Protein AF-A0A847H132-F1 (afdb_monomer)

Nearest PDB structures (foldseek):
  9cej-assembly1_P  TM=9.226E-01  e=4.740E-05  Caulobacter vibrioides NA1000
  9cef-assembly1_A  TM=9.121E-01  e=5.337E-05  Caulobacter vibrioides NA1000
  6xky-assembly1_A  TM=9.045E-01  e=5.030E-05  Caulobacter vibrioides NA1000
  9cej-assembly1_d  TM=9.104E-01  e=1.155E-04  Caulobacter vibrioides NA1000
  6xl0-assembly1_A  TM=8.984E-01  e=1.856E-04  Caulobacter vibrioides NA1000

Solvent-accessible surface area (backbone atoms only — not comparable to full-atom values): 8783 Å² total; per-residue (Å²): 133,91,82,60,85,92,62,56,62,69,59,54,50,51,51,51,53,48,52,55,48,52,52,53,49,52,54,51,50,51,29,64,77,68,73,37,94,67,87,45,60,90,75,37,51,66,62,45,52,54,50,51,52,50,49,50,38,52,54,30,38,54,51,11,51,52,44,46,51,53,50,51,54,48,50,52,53,46,50,54,48,49,50,56,41,48,54,43,51,52,50,42,51,54,47,51,58,58,56,68,41,83,88,57,52,73,68,55,42,52,52,49,50,51,53,42,51,52,44,52,50,48,42,54,48,48,24,70,64,37,55,56,96,87,41,60,69,60,62,74,84,62,90,78,85,90,74,66,67,57,48,82,125

Foldseek 3Di:
DDDDPPDDVVVVVVVVVVVVVVVVVVLVVVCVVVVHPDDDCVSPVVVVVVVVVVVLQVVLQVVLVVLVVLVVVLVVLVVVLVVLLVVLVVVLVVLVVVLPDPPDDPVRNVVSVVSNVVSVVVNVVSQQPSDDPNHRDRVPPDPDDDGDNGSPD

pLDDT: mean 89.08, std 8.76, range [46.0, 96.81]

Mean predicted aligned error: 9.22 Å

Sequence (153 aa):
MSVVVNNNVASLIAQRNLNTNSENLIRSIERLSSGYRINRASDDAAGLSISENLRAQIRGNKQAINNIQDGINLLQIAESGLSVMNENIQRIRELCVQAANETNGTAERSAILSEINARLADINRISNSTKFNSIGLLDGSQSVLNIQIGAGA

Structure (mmCIF, N/CA/C/O backbone):
data_AF-A0A847H132-F1
#
_entry.id   AF-A0A847H132-F1
#
loop_
_atom_site.group_PDB
_atom_site.id
_atom_site.type_symbol
_atom_site.label_atom_id
_atom_site.label_alt_id
_atom_site.label_comp_id
_atom_site.label_asym_id
_atom_site.label_entity_id
_atom_site.label_seq_id
_atom_site.pdbx_PDB_ins_code
_atom_site.Cartn_x
_atom_site.Cartn_y
_atom_site.Cartn_z
_atom_site.occupancy
_atom_site.B_iso_or_equiv
_atom_site.auth_seq_id
_atom_site.auth_comp_id
_atom_site.auth_asym_id
_atom_site.auth_atom_id
_atom_site.pdbx_PDB_model_num
ATOM 1 N N . MET A 1 1 ? 47.804 -4.229 -69.980 1.00 46.84 1 MET A N 1
ATOM 2 C CA . MET A 1 1 ? 46.989 -3.552 -68.949 1.00 46.84 1 MET A CA 1
ATOM 3 C C . MET A 1 1 ? 45.720 -3.077 -69.645 1.00 46.84 1 MET A C 1
ATOM 5 O O . MET A 1 1 ? 45.815 -2.223 -70.514 1.00 46.84 1 MET A O 1
ATOM 9 N N . SER A 1 2 ? 44.585 -3.739 -69.407 1.00 55.09 2 SER A N 1
ATOM 10 C CA . SER A 1 2 ? 43.326 -3.417 -70.094 1.00 55.09 2 SER A CA 1
ATOM 11 C C . SER A 1 2 ? 42.778 -2.098 -69.544 1.00 55.09 2 SER A C 1
ATOM 13 O O . SER A 1 2 ? 42.390 -2.038 -68.379 1.00 55.09 2 SER A O 1
ATOM 15 N N . VAL A 1 3 ? 42.811 -1.034 -70.350 1.00 62.88 3 VAL A N 1
ATOM 16 C CA . VAL A 1 3 ? 42.190 0.255 -70.019 1.00 62.88 3 VAL A CA 1
ATOM 17 C C . VAL A 1 3 ? 40.753 0.207 -70.523 1.00 62.88 3 VAL A C 1
ATOM 19 O O . VAL A 1 3 ? 40.491 0.339 -71.715 1.00 62.88 3 VAL A O 1
ATOM 22 N N . VAL A 1 4 ? 39.819 -0.025 -69.605 1.00 62.97 4 VAL A N 1
ATOM 23 C CA . VAL A 1 4 ? 38.380 -0.024 -69.886 1.00 62.97 4 VAL A CA 1
ATOM 24 C C . VAL A 1 4 ? 37.835 1.354 -69.507 1.00 62.97 4 VAL A C 1
ATOM 26 O O . VAL A 1 4 ? 37.810 1.707 -68.332 1.00 62.97 4 VAL A O 1
ATOM 29 N N . VAL A 1 5 ? 37.437 2.155 -70.500 1.00 63.03 5 VAL A N 1
ATOM 30 C CA . VAL A 1 5 ? 37.054 3.573 -70.312 1.00 63.03 5 VAL A CA 1
ATOM 31 C C . VAL A 1 5 ? 35.587 3.738 -69.885 1.00 63.03 5 VAL A C 1
ATOM 33 O O . VAL A 1 5 ? 35.267 4.644 -69.125 1.00 63.03 5 VAL A O 1
ATOM 36 N N . ASN A 1 6 ? 34.698 2.830 -70.302 1.00 70.50 6 ASN A N 1
ATOM 37 C CA . ASN A 1 6 ? 33.256 2.946 -70.033 1.00 70.50 6 ASN A CA 1
ATOM 38 C C . ASN A 1 6 ? 32.824 2.478 -68.636 1.00 70.50 6 ASN A C 1
ATOM 40 O O . ASN A 1 6 ? 31.780 2.901 -68.150 1.00 70.50 6 ASN A O 1
ATOM 44 N N . ASN A 1 7 ? 33.588 1.595 -67.987 1.00 74.69 7 ASN A N 1
ATOM 45 C CA . ASN A 1 7 ? 33.272 1.115 -66.644 1.00 74.69 7 ASN A CA 1
ATOM 46 C C . ASN A 1 7 ? 34.548 1.029 -65.801 1.00 74.69 7 ASN A C 1
ATOM 48 O O . ASN A 1 7 ? 35.343 0.098 -65.939 1.00 74.69 7 ASN A O 1
ATOM 52 N N . ASN A 1 8 ? 34.746 2.020 -64.931 1.00 83.00 8 ASN A N 1
ATOM 53 C CA . ASN A 1 8 ? 35.900 2.083 -64.044 1.00 83.00 8 ASN A CA 1
ATOM 54 C C . ASN A 1 8 ? 35.656 1.230 -62.791 1.00 83.00 8 ASN A C 1
ATOM 56 O O . ASN A 1 8 ? 35.129 1.697 -61.778 1.00 83.00 8 ASN A O 1
ATOM 60 N N . VAL A 1 9 ? 36.079 -0.032 -62.862 1.00 84.75 9 VAL A N 1
ATOM 61 C CA . VAL A 1 9 ? 35.920 -1.015 -61.782 1.00 84.75 9 VAL A CA 1
ATOM 62 C C . VAL A 1 9 ? 36.620 -0.574 -60.488 1.00 84.75 9 VAL A C 1
ATOM 64 O O . VAL A 1 9 ? 36.078 -0.792 -59.407 1.00 84.75 9 VAL A O 1
ATOM 67 N N . ALA A 1 10 ? 37.775 0.099 -60.570 1.00 86.50 10 ALA A N 1
ATOM 68 C CA . ALA A 1 10 ? 38.490 0.592 -59.389 1.00 86.50 10 ALA A CA 1
ATOM 69 C C . ALA A 1 10 ? 37.700 1.689 -58.653 1.00 86.50 10 ALA A C 1
ATOM 71 O O . ALA A 1 10 ? 37.586 1.651 -57.429 1.00 86.50 10 ALA A O 1
ATOM 72 N N . SER A 1 11 ? 37.088 2.615 -59.401 1.00 88.50 11 SER A N 1
ATOM 73 C CA . SER A 1 11 ? 36.188 3.638 -58.846 1.00 88.50 11 SER A CA 1
ATOM 74 C C . SER A 1 11 ? 34.943 3.014 -58.204 1.00 88.50 11 SER A C 1
ATOM 76 O O . SER A 1 11 ? 34.579 3.369 -57.086 1.00 88.50 11 SER A O 1
ATOM 78 N N . LEU A 1 12 ? 34.334 2.015 -58.852 1.00 89.81 12 LEU A N 1
ATOM 79 C CA . LEU A 1 12 ? 33.183 1.282 -58.307 1.00 89.81 12 LEU A CA 1
ATOM 80 C C . LEU A 1 12 ? 33.505 0.549 -56.998 1.00 89.81 12 LEU A C 1
ATOM 82 O O . LEU A 1 12 ? 32.694 0.562 -56.073 1.00 89.81 12 LEU A O 1
ATOM 86 N N . ILE A 1 13 ? 34.681 -0.074 -56.894 1.00 90.31 13 ILE A N 1
ATOM 87 C CA . ILE A 1 13 ? 35.131 -0.724 -55.654 1.00 90.31 13 ILE A CA 1
ATOM 88 C C . ILE A 1 13 ? 35.367 0.325 -54.558 1.00 90.31 13 ILE A C 1
ATOM 90 O O . ILE A 1 13 ? 34.910 0.136 -53.431 1.00 90.31 13 ILE A O 1
ATOM 94 N N . ALA A 1 14 ? 36.009 1.451 -54.887 1.00 92.00 14 ALA A N 1
ATOM 95 C CA . ALA A 1 14 ? 36.223 2.546 -53.942 1.00 92.00 14 ALA A CA 1
ATOM 96 C C . ALA A 1 14 ? 34.896 3.132 -53.424 1.00 92.00 14 ALA A C 1
ATOM 98 O O . ALA A 1 14 ? 34.750 3.333 -52.220 1.00 92.00 14 ALA A O 1
ATOM 99 N N . GLN A 1 15 ? 33.906 3.330 -54.302 1.00 93.56 15 GLN A N 1
ATOM 100 C CA . GLN A 1 15 ? 32.568 3.803 -53.928 1.00 93.56 15 GLN A CA 1
ATOM 101 C C . GLN A 1 15 ? 31.816 2.796 -53.047 1.00 93.56 15 GLN A C 1
ATOM 103 O O . GLN A 1 15 ? 31.218 3.197 -52.052 1.00 93.56 15 GLN A O 1
ATOM 108 N N . ARG A 1 16 ? 31.878 1.489 -53.349 1.00 94.31 16 ARG A N 1
ATOM 109 C CA . ARG A 1 16 ? 31.276 0.454 -52.486 1.00 94.31 16 ARG A CA 1
ATOM 110 C C . ARG A 1 16 ? 31.893 0.451 -51.087 1.00 94.31 16 ARG A C 1
ATOM 112 O O . ARG A 1 16 ? 31.149 0.443 -50.112 1.00 94.31 16 ARG A O 1
ATOM 119 N N . ASN A 1 17 ? 33.222 0.516 -50.992 1.00 94.00 17 ASN A N 1
ATOM 120 C CA . ASN A 1 17 ? 33.926 0.555 -49.707 1.00 94.00 17 ASN A CA 1
ATOM 121 C C . ASN A 1 17 ? 33.621 1.844 -48.921 1.00 94.00 17 ASN A C 1
ATOM 123 O O . ASN A 1 17 ? 33.450 1.804 -47.701 1.00 94.00 17 ASN A O 1
ATOM 127 N N . LEU A 1 18 ? 33.509 2.989 -49.609 1.00 95.50 18 LEU A N 1
ATOM 128 C CA . LEU A 1 18 ? 33.071 4.243 -48.992 1.00 95.50 18 LEU A CA 1
ATOM 129 C C . LEU A 1 18 ? 31.653 4.131 -48.436 1.00 95.50 18 LEU A C 1
ATOM 131 O O . LEU A 1 18 ? 31.434 4.521 -47.294 1.00 95.50 18 LEU A O 1
ATOM 135 N N . ASN A 1 19 ? 30.717 3.549 -49.188 1.00 95.88 19 ASN A N 1
ATOM 136 C CA . ASN A 1 19 ? 29.346 3.350 -48.717 1.00 95.88 19 ASN A CA 1
ATOM 137 C C . ASN A 1 19 ? 29.305 2.469 -47.460 1.00 95.88 19 ASN A C 1
ATOM 139 O O . ASN A 1 19 ? 28.685 2.856 -46.472 1.00 95.88 19 ASN A O 1
ATOM 143 N N . THR A 1 20 ? 30.039 1.349 -47.436 1.00 95.31 20 THR A N 1
ATOM 144 C CA . THR A 1 20 ? 30.116 0.495 -46.236 1.00 95.31 20 THR A CA 1
ATOM 145 C C . THR A 1 20 ? 30.727 1.221 -45.035 1.00 95.31 20 THR A C 1
ATOM 147 O O . THR A 1 20 ? 30.264 1.053 -43.907 1.00 95.31 20 THR A O 1
ATOM 150 N N . ASN A 1 21 ? 31.739 2.068 -45.255 1.00 95.62 21 ASN A N 1
ATOM 151 C CA . ASN A 1 21 ? 32.360 2.850 -44.184 1.00 95.62 21 ASN A CA 1
ATOM 152 C C . ASN A 1 21 ? 31.432 3.952 -43.663 1.00 95.62 21 ASN A C 1
ATOM 154 O O . ASN A 1 21 ? 31.328 4.129 -42.450 1.00 95.62 21 ASN A O 1
ATOM 158 N N . SER A 1 22 ? 30.725 4.651 -44.553 1.00 95.81 22 SER A N 1
ATOM 159 C CA . SER A 1 22 ? 29.722 5.649 -44.179 1.00 95.81 22 SER A CA 1
ATOM 160 C C . SER A 1 22 ? 28.588 5.026 -43.363 1.00 95.81 22 SER A C 1
ATOM 162 O O . SER A 1 22 ? 28.209 5.581 -42.336 1.00 95.81 22 SER A O 1
ATOM 164 N N . GLU A 1 23 ? 28.094 3.842 -43.742 1.00 93.88 23 GLU A N 1
ATOM 165 C CA . GLU A 1 23 ? 27.087 3.120 -42.953 1.00 93.88 23 GLU A CA 1
ATOM 166 C C . GLU A 1 23 ? 27.597 2.739 -41.556 1.00 93.88 23 GLU A C 1
ATOM 168 O O . GLU A 1 23 ? 26.894 2.935 -40.562 1.00 93.88 23 GLU A O 1
ATOM 173 N N . ASN A 1 24 ? 28.828 2.230 -41.452 1.00 92.00 24 ASN A N 1
ATOM 174 C CA . ASN A 1 24 ? 29.437 1.886 -40.164 1.00 92.00 24 ASN A CA 1
ATOM 175 C C . ASN A 1 24 ? 29.655 3.123 -39.273 1.00 92.00 24 ASN A C 1
ATOM 177 O O . ASN A 1 24 ? 29.450 3.055 -38.055 1.00 92.00 24 ASN A O 1
ATOM 181 N N . LEU A 1 25 ? 30.032 4.259 -39.868 1.00 94.69 25 LEU A N 1
ATOM 182 C CA . LEU A 1 25 ? 30.165 5.534 -39.165 1.00 94.69 25 LEU A CA 1
ATOM 183 C C . LEU A 1 25 ? 28.810 6.014 -38.633 1.00 94.69 25 LEU A C 1
ATOM 185 O O . LEU A 1 25 ? 28.717 6.365 -37.460 1.00 94.69 25 LEU A O 1
ATOM 189 N N . ILE A 1 26 ? 27.753 5.959 -39.450 1.00 93.69 26 ILE A N 1
ATOM 190 C CA . ILE A 1 26 ? 26.391 6.329 -39.036 1.00 93.69 26 ILE A CA 1
ATOM 191 C C . ILE A 1 26 ? 25.935 5.479 -37.842 1.00 93.69 26 ILE A C 1
ATOM 193 O O . ILE A 1 26 ? 25.460 6.033 -36.851 1.00 93.69 26 ILE A O 1
ATOM 197 N N . ARG A 1 27 ? 26.152 4.155 -37.875 1.00 90.88 27 ARG A N 1
ATOM 198 C CA . ARG A 1 27 ? 25.824 3.270 -36.737 1.00 90.88 27 ARG A CA 1
ATOM 199 C C . ARG A 1 27 ? 26.629 3.617 -35.482 1.00 90.88 27 ARG A C 1
ATOM 201 O O . ARG A 1 27 ? 26.100 3.567 -34.374 1.00 90.88 27 ARG A O 1
ATOM 208 N N . SER A 1 28 ? 27.901 3.981 -35.638 1.00 93.00 28 SER A N 1
ATOM 209 C CA . SER A 1 28 ? 28.755 4.390 -34.513 1.00 93.00 28 SER A CA 1
ATOM 210 C C . SER A 1 28 ? 28.281 5.706 -33.891 1.00 93.00 28 SER A C 1
ATOM 212 O O . SER A 1 28 ? 28.225 5.816 -32.668 1.00 93.00 28 SER A O 1
ATOM 214 N N . ILE A 1 29 ? 27.872 6.672 -34.718 1.00 94.50 29 ILE A N 1
ATOM 215 C CA . ILE A 1 29 ? 27.278 7.938 -34.266 1.00 94.50 29 ILE A CA 1
ATOM 216 C C . ILE A 1 29 ? 25.946 7.685 -33.546 1.00 94.50 29 ILE A C 1
ATOM 218 O O . ILE A 1 29 ? 25.714 8.260 -32.487 1.00 94.50 29 ILE A O 1
ATOM 222 N N . GLU A 1 30 ? 25.097 6.789 -34.056 1.00 92.19 30 GLU A N 1
ATOM 223 C CA . GLU A 1 30 ? 23.828 6.411 -33.415 1.00 92.19 30 GLU A CA 1
ATOM 224 C C . GLU A 1 30 ? 24.055 5.809 -32.018 1.00 92.19 30 GLU A C 1
ATOM 226 O O . GLU A 1 30 ? 23.403 6.204 -31.049 1.00 92.19 30 GLU A O 1
ATOM 231 N N . ARG A 1 31 ? 25.032 4.903 -31.877 1.00 92.44 31 ARG A N 1
ATOM 232 C CA . ARG A 1 31 ? 25.424 4.326 -30.578 1.00 92.44 31 ARG A CA 1
ATOM 233 C C . ARG A 1 31 ? 26.008 5.362 -29.625 1.00 92.44 31 ARG A C 1
ATOM 235 O O . ARG A 1 31 ? 25.678 5.349 -28.445 1.00 92.44 31 ARG A O 1
ATOM 242 N N . LEU A 1 32 ? 26.833 6.277 -30.128 1.00 94.06 32 LEU A N 1
ATOM 243 C CA . LEU A 1 32 ? 27.408 7.346 -29.317 1.00 94.06 32 LEU A CA 1
ATOM 244 C C . LEU A 1 32 ? 26.336 8.333 -28.834 1.00 94.06 32 LEU A C 1
ATOM 246 O O . LEU A 1 32 ? 26.326 8.696 -27.663 1.00 94.06 32 LEU A O 1
ATOM 250 N N . SER A 1 33 ? 25.403 8.721 -29.705 1.00 95.00 33 SER A N 1
ATOM 251 C CA . SER A 1 33 ? 24.328 9.661 -29.366 1.00 95.00 33 SER A CA 1
ATOM 252 C C . SER A 1 33 ? 23.299 9.072 -28.401 1.00 95.00 33 SER A C 1
ATOM 254 O O . SER A 1 33 ? 22.730 9.807 -27.600 1.00 95.00 33 SER A O 1
ATOM 256 N N . SER A 1 34 ? 23.022 7.772 -28.501 1.00 91.62 34 SER A N 1
ATOM 257 C CA . SER A 1 34 ? 22.081 7.069 -27.618 1.00 91.62 34 SER A CA 1
ATOM 258 C C . SER A 1 34 ? 22.723 6.592 -26.315 1.00 91.62 34 SER A C 1
ATOM 260 O O . SER A 1 34 ? 22.020 6.349 -25.338 1.00 91.62 34 SER A O 1
ATOM 262 N N . GLY A 1 35 ? 24.045 6.400 -26.306 1.00 92.75 35 GLY A N 1
ATOM 263 C CA . GLY A 1 35 ? 24.768 5.736 -25.223 1.00 92.75 35 GLY A CA 1
ATOM 264 C C . GLY A 1 35 ? 24.507 4.226 -25.133 1.00 92.75 35 GLY A C 1
ATOM 265 O O . GLY A 1 35 ? 25.026 3.573 -24.228 1.00 92.75 35 GLY A O 1
ATOM 266 N N . TYR A 1 36 ? 23.730 3.645 -26.054 1.00 89.75 36 TYR A N 1
ATOM 267 C CA . TYR A 1 36 ? 23.409 2.221 -26.062 1.00 89.75 36 TYR A CA 1
ATOM 268 C C . TYR A 1 36 ? 24.182 1.480 -27.147 1.00 89.75 36 TYR A C 1
ATOM 270 O O . TYR A 1 36 ? 24.302 1.918 -28.289 1.00 89.75 36 TYR A O 1
ATOM 278 N N . ARG A 1 37 ? 24.666 0.286 -26.795 1.00 88.25 37 ARG A N 1
ATOM 279 C CA . ARG A 1 37 ? 25.312 -0.625 -27.749 1.00 88.25 37 ARG A CA 1
ATOM 280 C C . ARG A 1 37 ? 24.313 -1.239 -28.737 1.00 88.25 37 ARG A C 1
ATOM 282 O O . ARG A 1 37 ? 24.687 -1.501 -29.874 1.00 88.25 37 ARG A O 1
ATOM 289 N N . ILE A 1 38 ? 23.078 -1.490 -28.298 1.00 88.25 38 ILE A N 1
ATOM 290 C CA . ILE A 1 38 ? 22.013 -2.130 -29.083 1.00 88.25 38 ILE A CA 1
ATOM 291 C C . ILE A 1 38 ? 20.875 -1.117 -29.222 1.00 88.25 38 ILE A C 1
ATOM 293 O O . ILE A 1 38 ? 20.161 -0.868 -28.254 1.00 88.25 38 ILE A O 1
ATOM 297 N N . ASN A 1 39 ? 20.725 -0.527 -30.411 1.00 84.88 39 ASN A N 1
ATOM 298 C CA . ASN A 1 39 ? 19.653 0.440 -30.700 1.00 84.88 39 ASN A CA 1
ATOM 299 C C . ASN A 1 39 ? 18.518 -0.150 -31.540 1.00 84.88 39 ASN A C 1
ATOM 301 O O . ASN A 1 39 ? 17.408 0.375 -31.541 1.00 84.88 39 ASN A O 1
ATOM 305 N N . ARG A 1 40 ? 18.788 -1.240 -32.266 1.00 85.94 40 ARG A N 1
ATOM 306 C CA . ARG A 1 40 ? 17.853 -1.867 -33.205 1.00 85.94 40 ARG A CA 1
ATOM 307 C C . ARG A 1 40 ? 17.893 -3.381 -33.065 1.00 85.94 40 ARG A C 1
ATOM 309 O O . ARG A 1 40 ? 18.927 -3.947 -32.719 1.00 85.94 40 ARG A O 1
ATOM 316 N N . ALA A 1 41 ? 16.794 -4.041 -33.427 1.00 86.25 41 ALA A N 1
ATOM 317 C CA . ALA A 1 41 ? 16.719 -5.504 -33.443 1.00 86.25 41 ALA A CA 1
ATOM 318 C C . ALA A 1 41 ? 17.716 -6.138 -34.431 1.00 86.25 41 ALA A C 1
ATOM 320 O O . ALA A 1 41 ? 18.127 -7.277 -34.242 1.00 86.25 41 ALA A O 1
ATOM 321 N N . SER A 1 42 ? 18.129 -5.389 -35.461 1.00 86.88 42 SER A N 1
ATOM 322 C CA . SER A 1 42 ? 19.143 -5.804 -36.436 1.00 86.88 42 SER A CA 1
ATOM 323 C C . SER A 1 42 ? 20.557 -5.903 -35.860 1.00 86.88 42 SER A C 1
ATOM 325 O O . SER A 1 42 ? 21.386 -6.593 -36.443 1.00 86.88 42 SER A O 1
ATOM 327 N N . ASP A 1 43 ? 20.845 -5.205 -34.756 1.00 85.19 43 ASP A N 1
ATOM 328 C CA . ASP A 1 43 ? 22.175 -5.201 -34.140 1.00 85.19 43 ASP A CA 1
ATOM 329 C C . ASP A 1 43 ? 22.387 -6.440 -33.262 1.00 85.19 43 ASP A C 1
ATOM 331 O O . ASP A 1 43 ? 23.465 -7.030 -33.284 1.00 85.19 43 ASP A O 1
ATOM 335 N N . ASP A 1 44 ? 21.362 -6.814 -32.489 1.00 88.06 44 ASP A N 1
ATOM 336 C CA . ASP A 1 44 ? 21.316 -8.019 -31.655 1.00 88.06 44 ASP A CA 1
ATOM 337 C C . ASP A 1 44 ? 19.864 -8.286 -31.217 1.00 88.06 44 ASP A C 1
ATOM 339 O O . ASP A 1 44 ? 19.360 -7.676 -30.270 1.00 88.06 44 ASP A O 1
ATOM 343 N N . ALA A 1 45 ? 19.168 -9.186 -31.914 1.00 88.56 45 ALA A N 1
ATOM 344 C CA . ALA A 1 45 ? 17.764 -9.482 -31.630 1.00 88.56 45 ALA A CA 1
ATOM 345 C C . ALA A 1 45 ? 17.566 -10.139 -30.250 1.00 88.56 45 ALA A C 1
ATOM 347 O O . ALA A 1 45 ? 16.590 -9.846 -29.555 1.00 88.56 45 ALA A O 1
ATOM 348 N N . ALA A 1 46 ? 18.502 -10.999 -29.833 1.00 89.81 46 ALA A N 1
ATOM 349 C CA . ALA A 1 46 ? 18.441 -11.685 -28.545 1.00 89.81 46 ALA A CA 1
ATOM 350 C C . ALA A 1 46 ? 18.750 -10.716 -27.395 1.00 89.81 46 ALA A C 1
ATOM 352 O O . ALA A 1 46 ? 17.992 -10.643 -26.425 1.00 89.81 46 ALA A O 1
ATOM 353 N N . GLY A 1 47 ? 19.809 -9.914 -27.534 1.00 90.81 47 GLY A N 1
ATOM 354 C CA . GLY A 1 47 ? 20.175 -8.880 -26.570 1.00 90.81 47 GLY A CA 1
ATOM 355 C C . GLY A 1 47 ? 19.100 -7.804 -26.426 1.00 90.81 47 GLY A C 1
ATOM 356 O O . GLY A 1 47 ? 18.782 -7.414 -25.301 1.00 90.81 47 GLY A O 1
ATOM 357 N N . LEU A 1 48 ? 18.473 -7.382 -27.532 1.00 91.00 48 LEU A N 1
ATOM 358 C CA . LEU A 1 48 ? 17.348 -6.449 -27.481 1.00 91.00 48 LEU A CA 1
ATOM 359 C C . LEU A 1 48 ? 16.148 -7.065 -26.749 1.00 91.00 48 LEU A C 1
ATOM 361 O O . LEU A 1 48 ? 15.610 -6.425 -25.850 1.00 91.00 48 LEU A O 1
ATOM 365 N N . SER A 1 49 ? 15.770 -8.308 -27.063 1.00 90.69 49 SER A N 1
ATOM 366 C CA . SER A 1 49 ? 14.653 -9.002 -26.402 1.00 90.69 49 SER A CA 1
ATOM 367 C C . SER A 1 49 ? 14.866 -9.148 -24.890 1.00 90.69 49 SER A C 1
ATOM 369 O O . SER A 1 49 ? 13.968 -8.851 -24.099 1.00 90.69 49 SER A O 1
ATOM 371 N N . ILE A 1 50 ? 16.073 -9.527 -24.458 1.00 90.06 50 ILE A N 1
ATOM 372 C CA . ILE A 1 50 ? 16.417 -9.587 -23.029 1.00 90.06 50 ILE A CA 1
ATOM 373 C C . ILE A 1 50 ? 16.340 -8.187 -22.410 1.00 90.06 50 ILE A C 1
ATOM 375 O O . ILE A 1 50 ? 15.751 -8.016 -21.344 1.00 90.06 50 ILE A O 1
ATOM 379 N N . SER A 1 51 ? 16.888 -7.170 -23.081 1.00 91.38 51 SER A N 1
ATOM 380 C CA . SER A 1 51 ? 16.879 -5.799 -22.565 1.00 91.38 51 SER A CA 1
ATOM 381 C C . SER A 1 51 ? 15.469 -5.216 -22.440 1.00 91.38 51 SER A C 1
ATOM 383 O O . SER A 1 51 ? 15.188 -4.528 -21.462 1.00 91.38 51 SER A O 1
ATOM 385 N N . GLU A 1 52 ? 14.560 -5.528 -23.366 1.00 90.38 52 GLU A N 1
ATOM 386 C CA . GLU A 1 52 ? 13.168 -5.085 -23.305 1.00 90.38 52 GLU A CA 1
ATOM 387 C C . GLU A 1 52 ? 12.378 -5.830 -22.227 1.00 90.38 52 GLU A C 1
ATOM 389 O O . GLU A 1 52 ? 11.604 -5.200 -21.507 1.00 90.38 52 GLU A O 1
ATOM 394 N N . ASN A 1 53 ? 12.638 -7.126 -22.022 1.00 91.88 53 ASN A N 1
ATOM 395 C CA . ASN A 1 53 ? 12.097 -7.862 -20.876 1.00 91.88 53 ASN A CA 1
ATOM 396 C C . ASN A 1 53 ? 12.564 -7.254 -19.546 1.00 91.88 53 ASN A C 1
ATOM 398 O O . ASN A 1 53 ? 11.748 -7.000 -18.661 1.00 91.88 53 ASN A O 1
ATOM 402 N N . LEU A 1 54 ? 13.856 -6.940 -19.414 1.00 92.12 54 LEU A N 1
ATOM 403 C CA . LEU A 1 54 ? 14.387 -6.269 -18.224 1.00 92.12 54 LEU A CA 1
ATOM 404 C C . LEU A 1 54 ? 13.789 -4.867 -18.051 1.00 92.12 54 LEU A C 1
ATOM 406 O O . LEU A 1 54 ? 13.414 -4.494 -16.943 1.00 92.12 54 LEU A O 1
ATOM 410 N N . ARG A 1 55 ? 13.630 -4.091 -19.130 1.00 91.31 55 ARG A N 1
ATOM 411 C CA . ARG A 1 55 ? 12.952 -2.784 -19.088 1.00 91.31 55 ARG A CA 1
ATOM 412 C C . ARG A 1 55 ? 11.493 -2.918 -18.656 1.00 91.31 55 ARG A C 1
ATOM 414 O O . ARG A 1 55 ? 11.029 -2.100 -17.863 1.00 91.31 55 ARG A O 1
ATOM 421 N N . ALA A 1 56 ? 10.777 -3.931 -19.141 1.00 91.75 56 ALA A N 1
ATOM 422 C CA . ALA A 1 56 ? 9.413 -4.225 -18.719 1.00 91.75 56 ALA A CA 1
ATOM 423 C C . ALA A 1 56 ? 9.360 -4.575 -17.226 1.00 91.75 56 ALA A C 1
ATOM 425 O O . ALA A 1 56 ? 8.554 -3.991 -16.504 1.00 91.75 56 ALA A O 1
ATOM 426 N N . GLN A 1 57 ? 10.278 -5.417 -16.744 1.00 92.44 57 GLN A N 1
ATOM 427 C CA . GLN A 1 57 ? 10.400 -5.736 -15.321 1.00 92.44 57 GLN A CA 1
ATOM 428 C C . GLN A 1 57 ? 10.717 -4.501 -14.472 1.00 92.44 57 GLN A C 1
ATOM 430 O O . GLN A 1 57 ? 10.090 -4.301 -13.439 1.00 92.44 57 GLN A O 1
ATOM 435 N N . ILE A 1 58 ? 11.630 -3.629 -14.912 1.00 92.00 58 ILE A N 1
ATOM 436 C CA . ILE A 1 58 ? 11.952 -2.377 -14.209 1.00 92.00 58 ILE A CA 1
ATOM 437 C C . ILE A 1 58 ? 10.715 -1.479 -14.112 1.00 92.00 58 ILE A C 1
ATOM 439 O O . ILE A 1 58 ? 10.431 -0.940 -13.042 1.00 92.00 58 ILE A O 1
ATOM 443 N N . ARG A 1 59 ? 9.954 -1.325 -15.204 1.00 92.50 59 ARG A N 1
ATOM 444 C CA . ARG A 1 59 ? 8.705 -0.547 -15.190 1.00 92.50 59 ARG A CA 1
ATOM 445 C C . ARG A 1 59 ? 7.658 -1.177 -14.270 1.00 92.50 59 ARG A C 1
ATOM 447 O O . ARG A 1 59 ? 7.051 -0.454 -13.485 1.00 92.50 59 ARG A O 1
ATOM 454 N N . GLY A 1 60 ? 7.495 -2.499 -14.326 1.00 93.81 60 GLY A N 1
ATOM 455 C CA . GLY A 1 60 ? 6.599 -3.245 -13.442 1.00 93.81 60 GLY A CA 1
ATOM 456 C C . GLY A 1 60 ? 6.977 -3.080 -11.969 1.00 93.81 60 GLY A C 1
ATOM 457 O O . GLY A 1 60 ? 6.129 -2.734 -11.155 1.00 93.81 60 GLY A O 1
ATOM 458 N N . ASN A 1 61 ? 8.263 -3.203 -11.636 1.00 93.50 61 ASN A N 1
ATOM 459 C CA . ASN A 1 61 ? 8.773 -3.006 -10.280 1.00 93.50 61 ASN A CA 1
ATOM 460 C C . ASN A 1 61 ? 8.593 -1.560 -9.802 1.00 93.50 61 ASN A C 1
ATOM 462 O O . ASN A 1 61 ? 8.258 -1.336 -8.644 1.00 93.50 61 ASN A O 1
ATOM 466 N N . LYS A 1 62 ? 8.764 -0.565 -10.681 1.00 93.06 62 LYS A N 1
ATOM 467 C CA . LYS A 1 62 ? 8.501 0.837 -10.329 1.00 93.06 62 LYS A CA 1
ATOM 468 C C . LYS A 1 62 ? 7.034 1.053 -9.951 1.00 93.06 62 LYS A C 1
ATOM 470 O O . LYS A 1 62 ? 6.760 1.757 -8.985 1.00 93.06 62 LYS A O 1
ATOM 475 N N . GLN A 1 63 ? 6.107 0.424 -10.672 1.00 93.56 63 GLN A N 1
ATOM 476 C CA . GLN A 1 63 ? 4.695 0.461 -10.301 1.00 93.56 63 GLN A CA 1
ATOM 477 C C . GLN A 1 63 ? 4.421 -0.326 -9.015 1.00 93.56 63 GLN A C 1
ATOM 479 O O . GLN A 1 63 ? 3.670 0.147 -8.169 1.00 93.56 63 GLN A O 1
ATOM 484 N N . ALA A 1 64 ? 5.063 -1.480 -8.827 1.00 93.62 64 ALA A N 1
ATOM 485 C CA . ALA A 1 64 ? 4.960 -2.253 -7.594 1.00 93.62 64 ALA A CA 1
ATOM 486 C C . ALA A 1 64 ? 5.397 -1.441 -6.365 1.00 93.62 64 ALA A C 1
ATOM 488 O O . ALA A 1 64 ? 4.725 -1.494 -5.345 1.00 93.62 64 ALA A O 1
ATOM 489 N N . ILE A 1 65 ? 6.461 -0.635 -6.467 1.00 93.06 65 ILE A N 1
ATOM 490 C 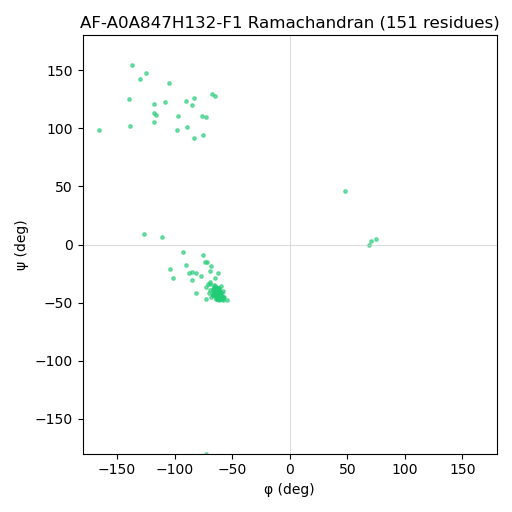CA . ILE A 1 65 ? 6.887 0.276 -5.390 1.00 93.06 65 ILE A CA 1
ATOM 491 C C . ILE A 1 65 ? 5.779 1.279 -5.045 1.00 93.06 65 ILE A C 1
ATOM 493 O O . ILE A 1 65 ? 5.492 1.480 -3.868 1.00 93.06 65 ILE A O 1
ATOM 497 N N . ASN A 1 66 ? 5.123 1.870 -6.048 1.00 93.56 66 ASN A N 1
ATOM 498 C CA . ASN A 1 66 ? 3.996 2.776 -5.806 1.00 93.56 66 ASN A CA 1
ATOM 499 C C . ASN A 1 66 ? 2.830 2.044 -5.118 1.00 93.56 66 ASN A C 1
ATOM 501 O O . ASN A 1 66 ? 2.298 2.536 -4.129 1.00 93.56 66 ASN A O 1
ATOM 505 N N . ASN A 1 67 ? 2.494 0.834 -5.576 1.00 91.94 67 ASN A N 1
ATOM 506 C CA . ASN A 1 67 ? 1.443 0.017 -4.962 1.00 91.94 67 ASN A CA 1
ATOM 507 C C . ASN A 1 67 ? 1.782 -0.359 -3.503 1.00 91.94 67 ASN A C 1
ATOM 509 O O . ASN A 1 67 ? 0.902 -0.378 -2.646 1.00 91.94 67 ASN A O 1
ATOM 513 N N . ILE A 1 68 ? 3.055 -0.651 -3.205 1.00 93.12 68 ILE A N 1
ATOM 514 C CA . ILE A 1 68 ? 3.532 -0.895 -1.834 1.00 93.12 68 ILE A CA 1
ATOM 515 C C . ILE A 1 68 ? 3.344 0.359 -0.984 1.00 93.12 68 ILE A C 1
ATOM 517 O O . ILE A 1 68 ? 2.876 0.253 0.146 1.00 93.12 68 ILE A O 1
ATOM 521 N N . GLN A 1 69 ? 3.674 1.537 -1.518 1.00 93.56 69 GLN A N 1
ATOM 522 C CA . GLN A 1 69 ? 3.490 2.795 -0.801 1.00 93.56 69 GLN A CA 1
ATOM 523 C C . GLN A 1 69 ? 2.015 3.039 -0.458 1.00 93.56 69 GLN A C 1
ATOM 525 O O . GLN A 1 69 ? 1.712 3.434 0.667 1.00 93.56 69 GLN A O 1
ATOM 530 N N . ASP A 1 70 ? 1.096 2.737 -1.375 1.00 92.50 70 ASP A N 1
ATOM 531 C CA . ASP A 1 70 ? -0.343 2.796 -1.100 1.00 92.50 70 ASP A CA 1
ATOM 532 C C . ASP A 1 70 ? -0.756 1.796 -0.012 1.00 92.50 70 ASP A C 1
ATOM 534 O O . ASP A 1 70 ? -1.545 2.133 0.872 1.00 92.50 70 ASP A O 1
ATOM 538 N N . GLY A 1 71 ? -0.170 0.596 -0.012 1.00 91.19 71 GLY A N 1
ATOM 539 C CA . GLY A 1 71 ? -0.349 -0.389 1.055 1.00 91.19 71 GLY A CA 1
ATOM 540 C C . GLY A 1 71 ? 0.133 0.094 2.422 1.00 91.19 71 GLY A C 1
ATOM 541 O O . GLY A 1 71 ? -0.566 -0.083 3.417 1.00 91.19 71 GLY A O 1
ATOM 542 N N . ILE A 1 72 ? 1.293 0.751 2.476 1.00 93.25 72 ILE A N 1
ATOM 543 C CA . ILE A 1 72 ? 1.823 1.361 3.703 1.00 93.25 72 ILE A CA 1
ATOM 544 C C . ILE A 1 72 ? 0.877 2.457 4.198 1.00 93.25 72 ILE A C 1
ATOM 546 O O . ILE A 1 72 ? 0.523 2.473 5.375 1.00 93.25 72 ILE A O 1
ATOM 550 N N . ASN A 1 73 ? 0.425 3.341 3.305 1.00 93.12 73 ASN A N 1
ATOM 551 C CA . ASN A 1 73 ? -0.505 4.415 3.654 1.00 93.12 73 ASN A CA 1
ATOM 552 C C . ASN A 1 73 ? -1.826 3.850 4.207 1.00 93.12 73 ASN A C 1
ATOM 554 O O . ASN A 1 73 ? -2.358 4.355 5.196 1.00 93.12 73 ASN A O 1
ATOM 558 N N . LEU A 1 74 ? -2.336 2.773 3.602 1.00 91.50 74 LEU A N 1
ATOM 559 C CA . LEU A 1 74 ? -3.527 2.071 4.072 1.00 91.50 74 LEU A CA 1
ATOM 560 C C . LEU A 1 74 ? -3.325 1.496 5.478 1.00 91.50 74 LEU A C 1
ATOM 562 O O . LEU A 1 74 ? -4.170 1.709 6.349 1.00 91.50 74 LEU A O 1
ATOM 566 N N . LEU A 1 75 ? -2.201 0.813 5.718 1.00 91.00 75 LEU A N 1
ATOM 567 C CA . LEU A 1 75 ? -1.862 0.276 7.037 1.00 91.00 75 LEU A CA 1
ATOM 568 C C . LEU A 1 75 ? -1.740 1.382 8.086 1.00 91.00 75 LEU A C 1
ATOM 570 O O . LEU A 1 75 ? -2.262 1.224 9.183 1.00 91.00 75 LEU A O 1
ATOM 574 N N . GLN A 1 76 ? -1.131 2.516 7.745 1.00 93.81 76 GLN A N 1
ATOM 575 C CA . GLN A 1 76 ? -0.980 3.644 8.662 1.00 93.81 76 GLN A CA 1
ATOM 576 C C . GLN A 1 76 ? -2.333 4.250 9.069 1.00 93.81 76 GLN A C 1
ATOM 578 O O . GLN A 1 76 ? -2.542 4.599 10.232 1.00 93.81 76 GLN A O 1
ATOM 583 N N . ILE A 1 77 ? -3.279 4.359 8.130 1.00 93.06 77 ILE A N 1
ATOM 584 C CA . ILE A 1 77 ? -4.637 4.835 8.429 1.00 93.06 77 ILE A CA 1
ATOM 585 C C . ILE A 1 77 ? -5.369 3.831 9.326 1.00 93.06 77 ILE A C 1
ATOM 587 O O . ILE A 1 77 ? -6.006 4.232 10.302 1.00 93.06 77 ILE A O 1
ATOM 591 N N . ALA A 1 78 ? -5.251 2.533 9.030 1.00 91.94 78 ALA A N 1
ATOM 592 C CA . ALA A 1 78 ? -5.824 1.482 9.864 1.00 91.94 78 ALA A CA 1
ATOM 593 C C . ALA A 1 78 ? -5.225 1.491 11.283 1.00 91.94 78 ALA A C 1
ATOM 595 O O . ALA A 1 78 ? -5.969 1.447 12.261 1.00 91.94 78 ALA A O 1
ATOM 596 N N . GLU A 1 79 ? -3.902 1.616 11.408 1.00 93.75 79 GLU A N 1
ATOM 597 C CA . GLU A 1 79 ? -3.187 1.695 12.685 1.00 93.75 79 GLU A CA 1
ATOM 598 C C . GLU A 1 79 ? -3.621 2.914 13.505 1.00 93.75 79 GLU A C 1
ATOM 600 O O . GLU A 1 79 ? -3.898 2.791 14.698 1.00 93.75 79 GLU A O 1
ATOM 605 N N . SER A 1 80 ? -3.764 4.080 12.870 1.00 94.50 80 SER A N 1
ATOM 606 C CA . SER A 1 80 ? -4.261 5.285 13.537 1.00 94.50 80 SER A CA 1
ATOM 607 C C . SER A 1 80 ? -5.678 5.087 14.089 1.00 94.50 80 SER A C 1
ATOM 609 O O . SER A 1 80 ? -5.933 5.421 15.248 1.00 94.50 80 SER A O 1
ATOM 611 N N . GLY A 1 81 ? -6.579 4.480 13.307 1.00 93.44 81 GLY A N 1
ATOM 612 C CA . GLY A 1 81 ? -7.930 4.142 13.765 1.00 93.44 81 GLY A CA 1
ATOM 613 C C . GLY A 1 81 ? -7.927 3.153 14.936 1.00 93.44 81 GLY A C 1
ATOM 614 O O . GLY A 1 81 ? -8.611 3.373 15.938 1.00 93.44 81 GLY A O 1
ATOM 615 N N . LEU A 1 82 ? -7.107 2.101 14.851 1.00 94.12 82 LEU A N 1
ATOM 616 C CA . LEU A 1 82 ? -6.953 1.099 15.910 1.00 94.12 82 LEU A CA 1
ATOM 617 C C . LEU A 1 82 ? -6.355 1.679 17.196 1.00 94.12 82 LEU A C 1
ATOM 619 O O . LEU A 1 82 ? -6.764 1.277 18.284 1.00 94.12 82 LEU A O 1
ATOM 623 N N . SER A 1 83 ? -5.433 2.636 17.093 1.00 96.25 83 SER A N 1
ATOM 624 C CA . SER A 1 83 ? -4.852 3.323 18.251 1.00 96.25 83 SER A CA 1
ATOM 625 C C . SER A 1 83 ? -5.926 4.064 19.056 1.00 96.25 83 SER A C 1
ATOM 627 O O . SER A 1 83 ? -6.053 3.860 20.265 1.00 96.25 83 SER A O 1
ATOM 629 N N . VAL A 1 84 ? -6.798 4.819 18.376 1.00 94.19 84 VAL A N 1
ATOM 630 C CA . VAL A 1 84 ? -7.919 5.519 19.030 1.00 94.19 84 VAL A CA 1
ATOM 631 C C . VAL A 1 84 ? -8.938 4.527 19.603 1.00 94.19 84 VAL A C 1
ATOM 633 O O . VAL A 1 84 ? -9.463 4.732 20.699 1.00 94.19 84 VAL A O 1
ATOM 636 N N . MET A 1 85 ? -9.220 3.418 18.910 1.00 94.75 85 MET A N 1
ATOM 637 C CA . MET A 1 85 ? -10.064 2.355 19.474 1.00 94.75 85 MET A CA 1
ATOM 638 C C . MET A 1 85 ? -9.458 1.761 20.749 1.00 94.75 85 MET A C 1
ATOM 640 O O . MET A 1 85 ? -10.183 1.523 21.714 1.00 94.75 85 MET A O 1
ATOM 644 N N . ASN A 1 86 ? -8.140 1.545 20.774 1.00 95.81 86 ASN A N 1
ATOM 645 C CA . ASN A 1 86 ? -7.439 1.005 21.932 1.00 95.81 86 ASN A CA 1
ATOM 646 C C . ASN A 1 86 ? -7.567 1.935 23.147 1.00 95.81 86 ASN A C 1
ATOM 648 O O . ASN A 1 86 ? -7.922 1.464 24.224 1.00 95.81 86 ASN A O 1
ATOM 652 N N . GLU A 1 87 ? -7.387 3.245 22.960 1.00 96.31 87 GLU A N 1
ATOM 653 C CA . GLU A 1 87 ? -7.589 4.251 24.011 1.00 96.31 87 GLU A CA 1
ATOM 654 C C . GLU A 1 87 ? -9.015 4.194 24.589 1.00 96.31 87 GLU A C 1
ATOM 656 O O . GLU A 1 87 ? -9.199 4.145 25.807 1.00 96.31 87 GLU A O 1
ATOM 661 N N . ASN A 1 88 ? -10.037 4.102 23.729 1.00 96.00 88 ASN A N 1
ATOM 662 C CA . ASN A 1 88 ? -11.425 3.968 24.182 1.00 96.00 88 ASN A CA 1
ATOM 663 C C . ASN A 1 88 ? -11.653 2.665 24.966 1.00 96.00 88 ASN A C 1
ATOM 665 O O . ASN A 1 88 ? -12.339 2.680 25.986 1.00 96.00 88 ASN A O 1
ATOM 669 N N . ILE A 1 89 ? -11.062 1.545 24.537 1.00 95.62 89 ILE A N 1
ATOM 670 C CA . ILE A 1 89 ? -11.160 0.260 25.247 1.00 95.62 89 ILE A CA 1
ATOM 671 C C . ILE A 1 89 ? -10.458 0.322 26.608 1.00 95.62 89 ILE A C 1
ATOM 673 O O . ILE A 1 89 ? -10.995 -0.188 27.594 1.00 95.62 89 ILE A O 1
ATOM 677 N N . GLN A 1 90 ? -9.283 0.952 26.690 1.00 96.81 90 GLN A N 1
ATOM 678 C CA . GLN A 1 90 ? -8.591 1.155 27.963 1.00 96.81 90 GLN A CA 1
ATOM 679 C C . GLN A 1 90 ? -9.439 2.005 28.913 1.00 96.81 90 GLN A C 1
ATOM 681 O O . GLN A 1 90 ? -9.642 1.610 30.062 1.00 96.81 90 GLN A O 1
ATOM 686 N N . ARG A 1 91 ? -10.048 3.087 28.415 1.00 96.81 91 ARG A N 1
ATOM 687 C CA . ARG A 1 91 ? -10.961 3.915 29.209 1.00 96.81 91 ARG A CA 1
ATOM 688 C C . ARG A 1 91 ? -12.199 3.147 29.676 1.00 96.81 91 ARG A C 1
ATOM 690 O O . ARG A 1 91 ? -12.579 3.253 30.837 1.00 96.81 91 ARG A O 1
ATOM 697 N N . ILE A 1 92 ? -12.809 2.333 28.811 1.00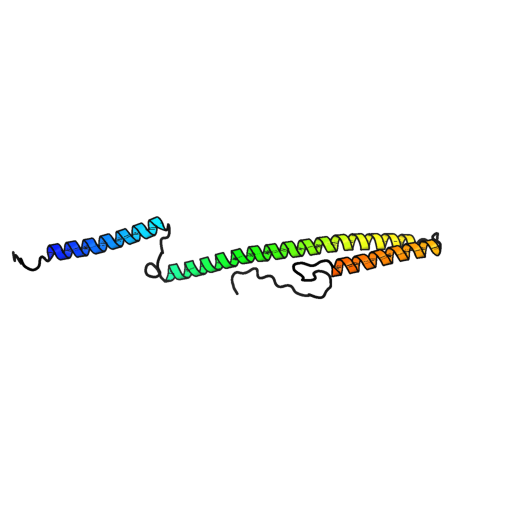 95.69 92 ILE A N 1
ATOM 698 C CA . ILE A 1 92 ? -13.928 1.456 29.196 1.00 95.69 92 ILE A CA 1
ATOM 699 C C . ILE A 1 92 ? -13.493 0.496 30.310 1.00 95.69 92 ILE A C 1
ATOM 701 O O . ILE A 1 92 ? -14.234 0.303 31.270 1.00 95.69 92 ILE A O 1
ATOM 705 N N . ARG A 1 93 ? -12.285 -0.077 30.232 1.00 96.19 93 ARG A N 1
ATOM 706 C CA . ARG A 1 93 ? -11.754 -0.947 31.290 1.00 96.19 93 ARG A CA 1
ATOM 707 C C . ARG A 1 93 ? -11.621 -0.203 32.623 1.00 96.19 93 ARG A C 1
ATOM 709 O O . ARG A 1 93 ? -12.023 -0.759 33.642 1.00 96.19 93 ARG A O 1
ATOM 716 N N . GLU A 1 94 ? -11.099 1.021 32.627 1.00 94.88 94 GLU A N 1
ATOM 717 C CA . GLU A 1 94 ? -11.024 1.856 33.838 1.00 94.88 94 GLU A CA 1
ATOM 718 C C . GLU A 1 94 ? -12.412 2.106 34.438 1.00 94.88 94 GLU A C 1
ATOM 720 O O . GLU A 1 94 ? -12.616 1.909 35.635 1.00 94.88 94 GLU A O 1
ATOM 725 N N . LEU A 1 95 ? -13.382 2.468 33.594 1.00 94.44 95 LEU A N 1
ATOM 726 C CA . LEU A 1 95 ? -14.770 2.695 33.990 1.00 94.44 95 LEU A CA 1
ATOM 727 C C . LEU A 1 95 ? -15.419 1.428 34.566 1.00 94.44 95 LEU A C 1
ATOM 729 O O . LEU A 1 95 ? -16.129 1.506 35.566 1.00 94.44 95 LEU A O 1
ATOM 733 N N . CYS A 1 96 ? -15.140 0.252 33.999 1.00 92.25 96 CYS A N 1
ATOM 734 C CA . CYS A 1 96 ? -15.612 -1.026 34.534 1.00 92.25 96 CYS A CA 1
ATOM 735 C C . CYS A 1 96 ? -15.039 -1.316 35.929 1.00 92.25 96 CYS A C 1
ATOM 737 O O . CYS A 1 96 ? -15.779 -1.739 36.817 1.00 92.25 96 CYS A O 1
ATOM 739 N N . VAL A 1 97 ? -13.742 -1.063 36.145 1.00 93.31 97 VAL A N 1
ATOM 740 C CA . VAL A 1 97 ? -13.115 -1.211 37.471 1.00 93.31 97 VAL A CA 1
ATOM 741 C C . VAL A 1 97 ? -13.705 -0.202 38.459 1.00 93.31 97 VAL A C 1
ATOM 743 O O . VAL A 1 97 ? -14.007 -0.559 39.594 1.00 93.31 97 VAL A O 1
ATOM 746 N N . GLN A 1 98 ? -13.949 1.035 38.023 1.00 90.44 98 GLN A N 1
ATOM 747 C CA . GLN A 1 98 ? -14.602 2.052 38.844 1.00 90.44 98 GLN A CA 1
ATOM 748 C C . GLN A 1 98 ? -16.037 1.646 39.217 1.00 90.44 98 GLN A C 1
ATOM 750 O O . GLN A 1 98 ? -16.427 1.777 40.375 1.00 90.44 98 GLN A O 1
ATOM 755 N N . ALA A 1 99 ? -16.818 1.108 38.277 1.00 90.38 99 ALA A N 1
ATOM 756 C CA . ALA A 1 99 ? -18.187 0.651 38.522 1.00 90.38 99 ALA A CA 1
ATOM 757 C C . ALA A 1 99 ? -18.264 -0.541 39.492 1.00 90.38 99 ALA A C 1
ATOM 759 O O . ALA A 1 99 ? -19.261 -0.674 40.210 1.00 90.38 99 ALA A O 1
ATOM 760 N N . ALA A 1 100 ? -17.219 -1.377 39.531 1.00 90.00 100 ALA A N 1
ATOM 761 C CA . ALA A 1 100 ? -17.124 -2.538 40.414 1.00 90.00 100 ALA A CA 1
ATOM 762 C C . ALA A 1 100 ? -16.984 -2.171 41.902 1.00 90.00 100 ALA A C 1
ATOM 764 O O . ALA A 1 100 ? -17.281 -3.003 42.756 1.00 90.00 100 ALA A O 1
ATOM 765 N N . ASN A 1 101 ? -16.593 -0.935 42.235 1.00 88.50 101 ASN A N 1
ATOM 766 C CA . ASN A 1 101 ? -16.572 -0.485 43.625 1.00 88.50 101 ASN A CA 1
ATOM 767 C C . ASN A 1 101 ? -17.998 -0.439 44.207 1.00 88.50 101 ASN A C 1
ATOM 769 O O . ASN A 1 101 ? -18.910 0.179 43.648 1.00 88.50 101 ASN A O 1
ATOM 773 N N . GLU A 1 102 ? -18.195 -1.081 45.361 1.00 79.69 102 GLU A N 1
ATOM 774 C CA . GLU A 1 102 ? -19.485 -1.144 46.071 1.00 79.69 102 GLU A CA 1
ATOM 775 C C . GLU A 1 102 ? -19.891 0.180 46.726 1.00 79.69 102 GLU A C 1
ATOM 777 O O . GLU A 1 102 ? -21.055 0.373 47.064 1.00 79.69 102 GLU A O 1
ATOM 782 N N . THR A 1 103 ? -18.954 1.119 46.853 1.00 82.81 103 THR A N 1
ATOM 783 C CA . THR A 1 103 ? -19.201 2.470 47.374 1.00 82.81 103 THR A CA 1
ATOM 784 C C . THR A 1 103 ? -19.942 3.374 46.389 1.00 82.81 103 THR A C 1
ATOM 786 O O . THR A 1 103 ? -20.427 4.427 46.790 1.00 82.81 103 THR A O 1
ATOM 789 N N . ASN A 1 104 ? -20.011 2.998 45.108 1.00 82.88 104 ASN A N 1
ATOM 790 C CA . ASN A 1 104 ? -20.741 3.754 44.095 1.00 82.88 104 ASN A CA 1
ATOM 791 C C . ASN A 1 104 ? -22.228 3.389 44.136 1.00 82.88 104 ASN A C 1
ATOM 793 O O . ASN A 1 104 ? -22.595 2.215 44.033 1.00 82.88 104 ASN A O 1
ATOM 797 N N . GLY A 1 105 ? -23.083 4.402 44.256 1.00 87.81 105 GLY A N 1
ATOM 798 C CA . GLY A 1 105 ? -24.529 4.252 44.231 1.00 87.81 105 GLY A CA 1
ATOM 799 C C . GLY A 1 105 ? -25.072 3.940 42.834 1.00 87.81 105 GLY A C 1
ATOM 800 O O . GLY A 1 105 ? -24.357 3.812 41.834 1.00 87.81 105 GLY A O 1
ATOM 801 N N . THR A 1 106 ? -26.394 3.793 42.756 1.00 87.19 106 THR A N 1
ATOM 802 C CA . THR A 1 106 ? -27.101 3.469 41.507 1.00 87.19 106 THR A CA 1
ATOM 803 C C . THR A 1 106 ? -27.007 4.592 40.473 1.00 87.19 106 THR A C 1
ATOM 805 O O . THR A 1 106 ? -26.894 4.311 39.279 1.00 87.19 106 THR A O 1
ATOM 808 N N . ALA A 1 107 ? -26.997 5.852 40.915 1.00 89.19 107 ALA A N 1
ATOM 809 C CA . ALA A 1 107 ? -26.856 7.013 40.042 1.00 89.19 107 ALA A CA 1
ATOM 810 C C . ALA A 1 107 ? -25.452 7.095 39.414 1.00 89.19 107 ALA A C 1
ATOM 812 O O . ALA A 1 107 ? -25.346 7.267 38.198 1.00 89.19 107 ALA A O 1
ATOM 813 N N . GLU A 1 108 ? -24.380 6.897 40.195 1.00 90.75 108 GLU A N 1
ATOM 814 C CA . GLU A 1 108 ? -23.009 6.919 39.666 1.00 90.75 108 GLU A CA 1
ATOM 815 C C . GLU A 1 108 ? -22.765 5.762 38.694 1.00 90.75 108 GLU A C 1
ATOM 817 O O . GLU A 1 108 ? -22.205 5.966 37.617 1.00 90.75 108 GLU A O 1
ATOM 822 N N . ARG A 1 109 ? -23.250 4.554 39.016 1.00 90.25 109 ARG A N 1
ATOM 823 C CA . ARG A 1 109 ? -23.162 3.401 38.103 1.00 90.25 109 ARG A CA 1
ATOM 824 C C . ARG A 1 109 ? -23.908 3.647 36.790 1.00 90.25 109 ARG A C 1
ATOM 826 O O . ARG A 1 109 ? -23.411 3.261 35.734 1.00 90.25 109 ARG A O 1
ATOM 833 N N . SER A 1 110 ? -25.057 4.325 36.832 1.00 92.12 110 SER A N 1
ATOM 834 C CA . SER A 1 110 ? -25.792 4.708 35.621 1.00 92.12 110 SER A CA 1
ATOM 835 C C . SER A 1 110 ? -25.036 5.741 34.779 1.00 92.12 110 SER A C 1
ATOM 837 O O . SER A 1 110 ? -25.057 5.655 33.551 1.00 92.12 110 SER A O 1
ATOM 839 N N . ALA A 1 111 ? -24.360 6.708 35.408 1.00 92.81 111 ALA A N 1
ATOM 840 C CA . ALA A 1 111 ? -23.540 7.690 34.699 1.00 92.81 111 ALA A CA 1
ATOM 841 C C . ALA A 1 111 ? -22.323 7.030 34.029 1.00 92.81 111 ALA A C 1
ATOM 843 O O . ALA A 1 111 ? -22.067 7.274 32.850 1.00 92.81 111 ALA A O 1
ATOM 844 N N . ILE A 1 112 ? -21.642 6.125 34.742 1.00 93.44 112 ILE A N 1
ATOM 845 C CA . ILE A 1 112 ? -20.527 5.336 34.199 1.00 93.44 112 ILE A CA 1
ATOM 846 C C . ILE A 1 112 ? -20.987 4.494 33.000 1.00 93.44 112 ILE A C 1
ATOM 848 O O . ILE A 1 112 ? -20.320 4.475 31.967 1.00 93.44 112 ILE A O 1
ATOM 852 N N . LEU A 1 113 ? -22.148 3.837 33.097 1.00 93.00 113 LEU A N 1
ATOM 853 C CA . LEU A 1 113 ? -22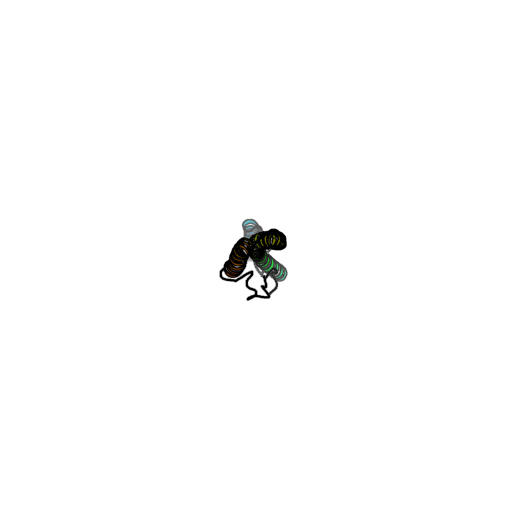.707 3.061 31.988 1.00 93.00 113 LEU A CA 1
ATOM 854 C C . LEU A 1 113 ? -23.000 3.938 30.760 1.00 93.00 113 LEU A C 1
ATOM 856 O O . LEU A 1 113 ? -22.749 3.519 29.632 1.00 93.00 113 LEU A O 1
ATOM 860 N N . SER A 1 114 ? -23.502 5.158 30.968 1.00 95.44 114 SER A N 1
ATOM 861 C CA . SER A 1 114 ? -23.718 6.123 29.884 1.00 95.44 114 SER A CA 1
ATOM 862 C C . SER A 1 114 ? -22.406 6.489 29.180 1.00 95.44 114 SER A C 1
ATOM 864 O O . SER A 1 114 ? -22.344 6.470 27.950 1.00 95.44 114 SER A O 1
ATOM 866 N N . GLU A 1 115 ? -21.331 6.734 29.941 1.00 95.94 115 GLU A N 1
ATOM 867 C CA . GLU A 1 115 ? -20.001 6.998 29.376 1.00 95.94 115 GLU A CA 1
ATOM 868 C C . GLU A 1 115 ? -19.474 5.785 28.592 1.00 95.94 115 GLU A C 1
ATOM 870 O O . GLU A 1 115 ? -19.021 5.940 27.459 1.00 95.94 115 GLU A O 1
ATOM 875 N N . ILE A 1 116 ? -19.609 4.569 29.133 1.00 95.69 116 ILE A N 1
ATOM 876 C CA . ILE A 1 116 ? -19.232 3.327 28.437 1.00 95.69 116 ILE A CA 1
ATOM 877 C C . ILE A 1 116 ? -19.987 3.195 27.106 1.00 95.69 116 ILE A C 1
ATOM 879 O O . ILE A 1 116 ? -19.372 2.914 26.076 1.00 95.69 116 ILE A O 1
ATOM 883 N N . ASN A 1 117 ? -21.299 3.446 27.096 1.00 96.31 117 ASN A N 1
ATOM 884 C CA . ASN A 1 117 ? -22.117 3.376 25.884 1.00 96.31 117 ASN A CA 1
ATOM 885 C C . ASN A 1 117 ? -21.704 4.420 24.837 1.00 96.31 117 ASN A C 1
ATOM 887 O O . ASN A 1 117 ? -21.644 4.100 23.649 1.00 96.31 117 ASN A O 1
ATOM 891 N N . ALA A 1 118 ? -21.376 5.645 25.258 1.00 96.12 118 ALA A N 1
ATOM 892 C CA . ALA A 1 118 ? -20.865 6.676 24.356 1.00 96.12 118 ALA A CA 1
ATOM 893 C C . ALA A 1 118 ? -19.527 6.257 23.722 1.00 96.12 118 ALA A C 1
ATOM 895 O O . ALA A 1 118 ? -19.347 6.380 22.511 1.00 96.12 118 ALA A O 1
ATOM 896 N N . ARG A 1 119 ? -18.620 5.672 24.515 1.00 96.12 119 ARG A N 1
ATOM 897 C CA . ARG A 1 119 ? -17.326 5.160 24.035 1.00 96.12 119 ARG A CA 1
ATOM 898 C C . ARG A 1 119 ? -17.489 3.984 23.067 1.00 96.12 119 ARG A C 1
ATOM 900 O O . ARG A 1 119 ? -16.808 3.937 22.047 1.00 96.12 119 ARG A O 1
ATOM 907 N N . LEU A 1 120 ? -18.426 3.072 23.332 1.00 95.69 120 LEU A N 1
ATOM 908 C CA . LEU A 1 120 ? -18.803 1.995 22.406 1.00 95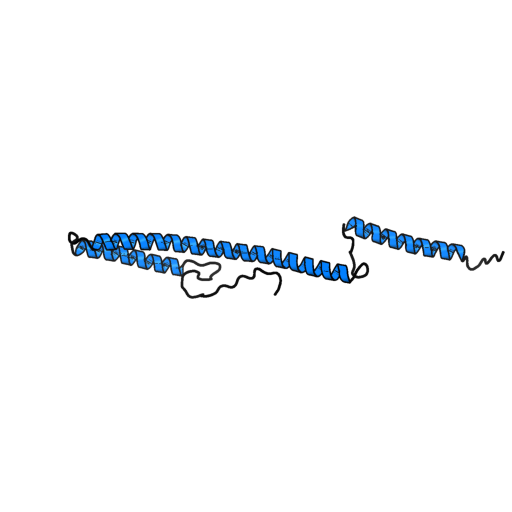.69 120 LEU A CA 1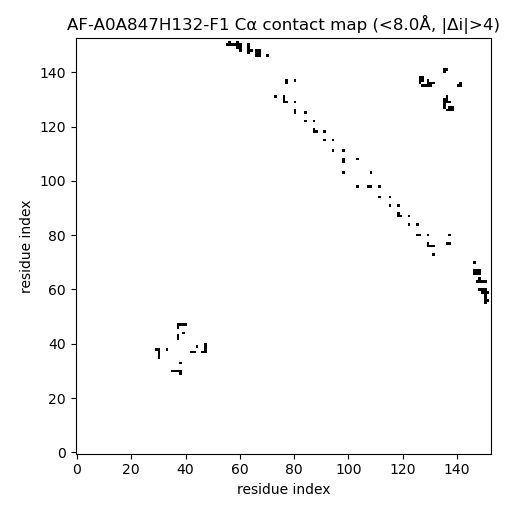
ATOM 909 C C . LEU A 1 120 ? -19.353 2.541 21.080 1.00 95.69 120 LEU A C 1
ATOM 911 O O . LEU A 1 120 ? -18.992 2.048 20.010 1.00 95.69 120 LEU A O 1
ATOM 915 N N . ALA A 1 121 ? -20.200 3.572 21.131 1.00 96.00 121 ALA A N 1
ATOM 916 C CA . ALA A 1 121 ? -20.710 4.232 19.933 1.00 96.00 121 ALA A CA 1
ATOM 917 C C . ALA A 1 121 ? -19.582 4.894 19.124 1.00 96.00 121 ALA A C 1
ATOM 919 O O . ALA A 1 121 ? -19.561 4.780 17.898 1.00 96.00 121 ALA A O 1
ATOM 920 N N . ASP A 1 122 ? -18.610 5.514 19.796 1.00 94.38 122 ASP A N 1
ATOM 921 C CA . ASP A 1 122 ? -17.430 6.081 19.145 1.00 94.38 122 ASP A CA 1
ATOM 922 C C . ASP A 1 122 ? -16.542 5.015 18.493 1.00 94.38 122 ASP A C 1
ATOM 924 O O . ASP A 1 122 ? -16.106 5.213 17.360 1.00 94.38 122 ASP A O 1
ATOM 928 N N . ILE A 1 123 ? -16.327 3.861 19.135 1.00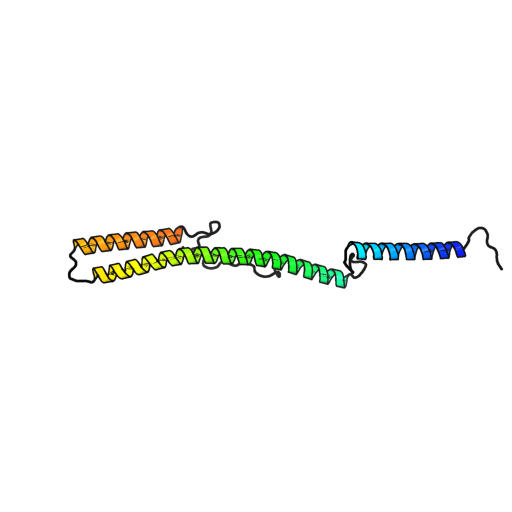 95.00 123 ILE A N 1
ATOM 929 C CA . ILE A 1 123 ? -15.605 2.730 18.521 1.00 95.00 123 ILE A CA 1
ATOM 930 C C . ILE A 1 123 ? -16.307 2.293 17.227 1.00 95.00 123 ILE A C 1
ATOM 932 O O . ILE A 1 123 ? -15.663 2.181 16.181 1.00 95.00 123 ILE A O 1
ATOM 936 N N . ASN A 1 124 ? -17.632 2.124 17.259 1.00 93.75 124 ASN A N 1
ATOM 937 C CA . ASN A 1 124 ? -18.411 1.782 16.065 1.00 93.75 124 ASN A CA 1
ATOM 938 C C . ASN A 1 124 ? -18.320 2.871 14.985 1.00 93.75 124 ASN A C 1
ATOM 940 O O . ASN A 1 124 ? -18.223 2.566 13.795 1.00 93.75 124 ASN A O 1
ATOM 944 N N . ARG A 1 125 ? -18.315 4.151 15.369 1.00 94.06 125 ARG A N 1
ATOM 945 C CA . ARG A 1 125 ? -18.134 5.266 14.433 1.00 94.06 125 ARG A CA 1
ATOM 946 C C . ARG A 1 125 ? -16.760 5.217 13.768 1.00 94.06 125 ARG A C 1
ATOM 948 O O . ARG A 1 125 ? -16.704 5.329 12.548 1.00 94.06 125 ARG A O 1
ATOM 955 N N . ILE A 1 126 ? -15.686 5.018 14.536 1.00 93.88 126 ILE A N 1
ATOM 956 C CA . ILE A 1 126 ? -14.309 4.936 14.020 1.00 93.88 126 ILE A CA 1
ATOM 957 C C . ILE A 1 126 ? -14.167 3.746 13.069 1.00 93.88 126 ILE A C 1
ATOM 959 O O . ILE A 1 126 ? -13.605 3.905 11.986 1.00 93.88 126 ILE A O 1
ATOM 963 N N . SER A 1 127 ? -14.726 2.586 13.428 1.00 92.12 127 SER A N 1
ATOM 964 C CA . SER A 1 127 ? -14.745 1.392 12.570 1.00 92.12 127 SER A CA 1
ATOM 965 C C . SER A 1 127 ? -15.347 1.709 11.196 1.00 92.12 127 SER A C 1
ATOM 967 O O . SER A 1 127 ? -14.724 1.449 10.168 1.00 92.12 127 SER A O 1
ATOM 969 N N . ASN A 1 128 ? -16.495 2.392 11.182 1.00 91.00 128 ASN A N 1
ATOM 970 C CA . ASN A 1 128 ? -17.202 2.758 9.956 1.00 91.00 128 ASN A CA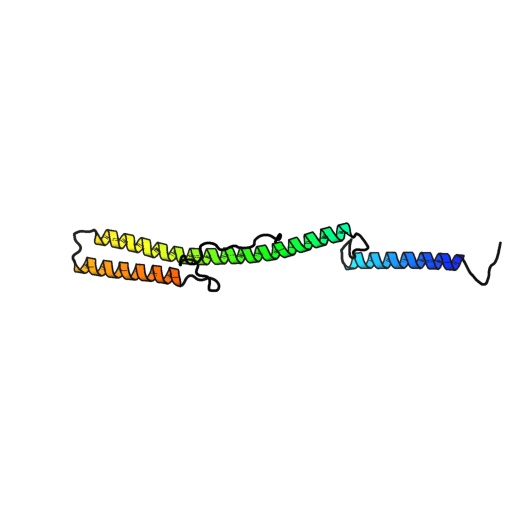 1
ATOM 971 C C . ASN A 1 128 ? -16.585 3.949 9.200 1.00 91.00 128 ASN A C 1
ATOM 973 O O . ASN A 1 128 ? -16.783 4.069 7.990 1.00 91.00 128 ASN A O 1
ATOM 977 N N . SER A 1 129 ? -15.884 4.864 9.877 1.00 91.06 129 SER A N 1
ATOM 978 C CA . SER A 1 129 ? -15.294 6.057 9.253 1.00 91.06 129 SER A CA 1
ATOM 979 C C . SER A 1 129 ? -13.869 5.845 8.746 1.00 91.06 129 SER A C 1
ATOM 981 O O . SER A 1 129 ? -13.398 6.640 7.935 1.00 91.06 129 SER A O 1
ATOM 983 N N . THR A 1 130 ? -13.173 4.803 9.209 1.00 92.12 130 THR A N 1
ATOM 984 C CA . THR A 1 130 ? -11.798 4.502 8.785 1.00 92.12 130 THR A CA 1
ATOM 985 C C . THR A 1 130 ? -11.818 3.894 7.387 1.00 92.12 130 THR A C 1
ATOM 987 O O . THR A 1 130 ? -12.015 2.688 7.212 1.00 92.12 130 THR A O 1
ATOM 990 N N . LYS A 1 131 ? -11.640 4.754 6.380 1.00 89.38 131 LYS A N 1
ATOM 991 C CA . LYS A 1 131 ? -11.675 4.378 4.966 1.00 89.38 131 LYS A CA 1
ATOM 992 C C . LYS A 1 131 ? -10.460 4.909 4.222 1.00 89.38 131 LYS A C 1
ATOM 994 O O . LYS A 1 131 ? -10.055 6.050 4.427 1.00 89.38 131 LYS A O 1
ATOM 999 N N . PHE A 1 132 ? -9.950 4.113 3.290 1.00 88.25 132 PHE A N 1
ATOM 1000 C CA . PHE A 1 132 ? -8.977 4.551 2.294 1.00 88.25 132 PHE A CA 1
ATOM 1001 C C . PHE A 1 132 ? -9.588 4.392 0.908 1.00 88.25 132 PHE A C 1
ATOM 1003 O O . PHE A 1 132 ? -9.996 3.296 0.538 1.00 88.25 132 PHE A O 1
ATOM 1010 N N . ASN A 1 133 ? -9.693 5.485 0.149 1.00 84.62 133 ASN A N 1
ATOM 1011 C CA . ASN A 1 133 ? -10.290 5.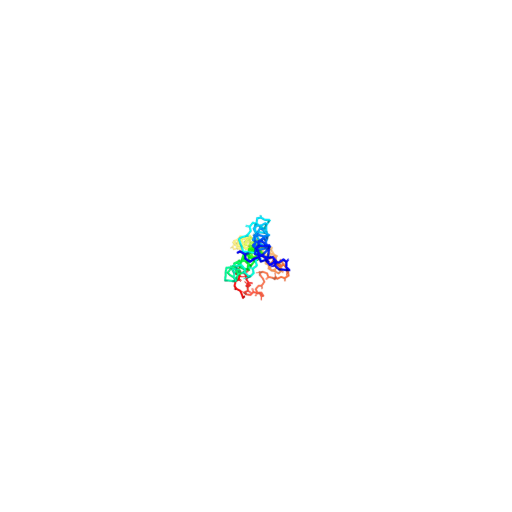480 -1.191 1.00 84.62 133 ASN A CA 1
ATOM 1012 C C . ASN A 1 133 ? -11.653 4.747 -1.254 1.00 84.62 133 ASN A C 1
ATOM 1014 O O . ASN A 1 133 ? -11.886 3.895 -2.108 1.00 84.62 133 ASN A O 1
ATOM 1018 N N . SER A 1 134 ? -12.537 5.042 -0.294 1.00 85.31 134 SER A N 1
ATOM 1019 C CA . SER A 1 134 ? -13.859 4.408 -0.115 1.00 85.31 134 SER A CA 1
ATOM 1020 C C . SER A 1 134 ? -13.864 2.938 0.328 1.00 85.31 134 SER A C 1
ATOM 1022 O O . SER A 1 134 ? -14.941 2.394 0.565 1.00 85.31 134 SER A O 1
ATOM 1024 N N . ILE A 1 135 ? -12.702 2.311 0.514 1.00 85.06 135 ILE A N 1
ATOM 1025 C CA . ILE A 1 135 ? -12.571 0.958 1.062 1.00 85.06 135 ILE A CA 1
ATOM 1026 C C . ILE A 1 135 ? -12.577 1.050 2.590 1.00 85.06 135 ILE A C 1
ATOM 1028 O O . ILE A 1 135 ? -11.729 1.731 3.171 1.00 85.06 135 ILE A O 1
ATOM 1032 N N . GLY A 1 136 ? -13.545 0.393 3.234 1.00 87.81 136 GLY A N 1
ATOM 1033 C CA . GLY A 1 136 ? -13.592 0.240 4.689 1.00 87.81 136 GLY A CA 1
ATOM 1034 C C . GLY A 1 136 ? -12.451 -0.649 5.175 1.00 87.81 136 GLY A C 1
ATOM 1035 O O . GLY A 1 136 ? -12.220 -1.717 4.611 1.00 87.81 136 GLY A O 1
ATOM 1036 N N . LEU A 1 137 ? -11.706 -0.184 6.181 1.00 88.06 137 LEU A N 1
ATOM 1037 C CA . LEU A 1 137 ? -10.516 -0.889 6.673 1.00 88.06 137 LEU A CA 1
ATOM 1038 C C . LEU A 1 137 ? -10.772 -1.680 7.961 1.00 88.06 137 LEU A C 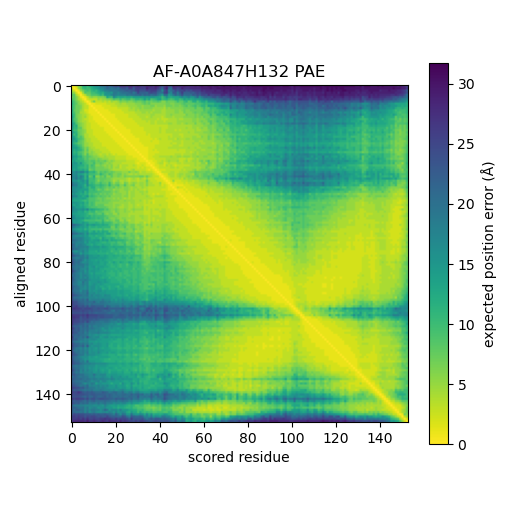1
ATOM 1040 O O . LEU A 1 137 ? -10.098 -2.673 8.208 1.00 88.06 137 LEU A O 1
ATOM 1044 N N . LEU A 1 138 ? -11.719 -1.229 8.790 1.00 86.50 138 LEU A N 1
ATOM 1045 C CA . LEU A 1 138 ? -11.931 -1.729 10.157 1.00 86.50 138 LEU A CA 1
ATOM 1046 C C . LEU A 1 138 ? -13.376 -2.186 10.425 1.00 86.50 138 LEU A C 1
ATOM 1048 O O . LEU A 1 138 ? -13.728 -2.444 11.575 1.00 86.50 138 LEU A O 1
ATOM 1052 N N . ASP A 1 139 ? -14.223 -2.258 9.396 1.00 84.88 139 ASP A N 1
ATOM 1053 C CA . ASP A 1 139 ? -15.643 -2.638 9.496 1.00 84.88 139 ASP A CA 1
ATOM 1054 C C . ASP A 1 139 ? -15.894 -4.144 9.289 1.00 84.88 139 ASP A C 1
ATOM 1056 O O . ASP A 1 139 ? -17.010 -4.625 9.474 1.00 84.88 139 ASP A O 1
ATOM 1060 N N . GLY A 1 140 ? -14.857 -4.901 8.915 1.00 81.69 140 GLY A N 1
ATOM 1061 C CA . GLY A 1 140 ? -14.940 -6.337 8.642 1.00 81.69 140 GLY A CA 1
ATOM 1062 C C . GLY A 1 140 ? -15.603 -6.697 7.307 1.00 81.69 140 GLY A C 1
ATOM 1063 O O . GLY A 1 140 ? -15.772 -7.882 7.025 1.00 81.69 140 GLY A O 1
ATOM 1064 N N . SER A 1 141 ? -15.957 -5.712 6.472 1.00 79.44 141 SER A N 1
ATOM 1065 C CA . SER A 1 141 ? -16.575 -5.941 5.158 1.00 79.44 141 SER A CA 1
ATOM 1066 C C . SER A 1 141 ? -15.611 -6.568 4.148 1.00 79.44 141 SER A C 1
ATOM 1068 O O . SER A 1 141 ? -16.026 -7.362 3.306 1.00 79.44 141 SER A O 1
ATOM 1070 N N . GLN A 1 142 ? -14.322 -6.241 4.256 1.00 75.31 142 GLN A N 1
ATOM 1071 C CA . GLN A 1 142 ? -13.261 -6.726 3.382 1.00 75.31 142 GLN A CA 1
ATOM 1072 C C . GLN A 1 142 ? -12.272 -7.565 4.189 1.00 75.31 142 GLN A C 1
ATOM 1074 O O . GLN A 1 142 ? -11.544 -7.050 5.033 1.00 75.31 142 GLN A O 1
ATOM 1079 N N . SER A 1 143 ? -12.244 -8.872 3.923 1.00 72.56 143 SER A N 1
ATOM 1080 C CA . SER A 1 143 ? -11.354 -9.813 4.614 1.00 72.56 143 SER A CA 1
ATOM 1081 C C . SER A 1 143 ? -9.975 -9.930 3.966 1.00 72.56 143 SER A C 1
ATOM 1083 O O . SER A 1 143 ? -9.012 -10.297 4.637 1.00 72.56 143 SER A O 1
ATOM 1085 N N . VAL A 1 144 ? -9.865 -9.630 2.668 1.00 80.25 144 VAL A N 1
ATOM 1086 C CA . VAL A 1 144 ? -8.623 -9.769 1.903 1.00 80.25 144 VAL A CA 1
ATOM 1087 C C . VAL A 1 144 ? -8.462 -8.586 0.957 1.00 80.25 144 VAL A C 1
ATOM 1089 O O . VAL A 1 144 ? -9.328 -8.320 0.124 1.00 80.25 144 VAL A O 1
ATOM 1092 N N . LEU A 1 145 ? -7.320 -7.905 1.059 1.00 82.12 145 LEU A N 1
ATOM 1093 C CA . LEU A 1 145 ? -6.896 -6.879 0.116 1.00 82.12 145 LEU A CA 1
ATOM 1094 C C . LEU A 1 145 ? -5.589 -7.321 -0.545 1.00 82.12 145 LEU A C 1
ATOM 1096 O O . LEU A 1 145 ? -4.555 -7.427 0.113 1.00 82.12 145 LEU A O 1
ATOM 1100 N N . ASN A 1 146 ? -5.635 -7.587 -1.848 1.00 86.62 146 ASN A N 1
ATOM 1101 C CA . ASN A 1 146 ? -4.453 -7.997 -2.599 1.00 86.62 146 ASN A CA 1
ATOM 1102 C C . ASN A 1 146 ? -3.744 -6.767 -3.163 1.00 86.62 146 ASN A C 1
ATOM 1104 O O . ASN A 1 146 ? -4.333 -6.002 -3.926 1.00 86.62 146 ASN A O 1
ATOM 1108 N N . ILE A 1 147 ? -2.465 -6.608 -2.827 1.00 87.69 147 ILE A N 1
ATOM 1109 C CA . ILE A 1 147 ? -1.602 -5.568 -3.391 1.00 87.69 147 ILE A CA 1
ATOM 1110 C C . ILE A 1 147 ? -0.607 -6.234 -4.334 1.00 87.69 147 ILE A C 1
ATOM 1112 O O . ILE A 1 147 ? 0.150 -7.117 -3.931 1.00 87.69 147 ILE A O 1
ATOM 1116 N N . GLN A 1 148 ? -0.602 -5.808 -5.598 1.00 88.38 148 GLN A N 1
ATOM 1117 C CA . GLN A 1 148 ? 0.335 -6.332 -6.585 1.00 88.38 148 GLN A CA 1
ATOM 1118 C C . GLN A 1 148 ? 1.721 -5.720 -6.369 1.00 88.38 148 GLN A C 1
ATOM 1120 O O . GLN A 1 148 ? 1.937 -4.538 -6.648 1.00 88.38 148 GLN A O 1
ATOM 1125 N N . ILE A 1 149 ? 2.656 -6.553 -5.915 1.00 86.38 149 ILE A N 1
ATOM 1126 C CA . ILE A 1 149 ? 4.035 -6.166 -5.576 1.00 86.38 149 ILE A CA 1
ATOM 1127 C C . ILE A 1 149 ? 5.093 -6.739 -6.535 1.00 86.38 149 ILE A C 1
ATOM 1129 O O . ILE A 1 149 ? 6.288 -6.598 -6.290 1.00 86.38 149 ILE A O 1
ATOM 1133 N N . GLY A 1 150 ? 4.674 -7.390 -7.625 1.00 81.19 150 GLY A N 1
ATOM 1134 C CA . GLY A 1 150 ? 5.570 -8.026 -8.591 1.00 81.19 150 GLY A CA 1
ATOM 1135 C C . GLY A 1 150 ? 5.356 -7.545 -10.024 1.00 81.19 150 GLY A C 1
ATOM 1136 O O . GLY A 1 150 ? 4.232 -7.261 -10.437 1.00 81.19 150 GLY A O 1
ATOM 1137 N N . ALA A 1 151 ? 6.442 -7.512 -10.799 1.00 71.81 151 ALA A N 1
ATOM 1138 C CA . ALA A 1 151 ? 6.407 -7.229 -12.234 1.00 71.81 151 ALA A CA 1
ATOM 1139 C C . ALA A 1 151 ? 5.903 -8.401 -13.101 1.00 71.81 151 ALA A C 1
ATOM 1141 O O . ALA A 1 151 ? 5.712 -8.219 -14.299 1.00 71.81 151 ALA A O 1
ATOM 1142 N N . GLY A 1 152 ? 5.728 -9.592 -12.518 1.00 63.19 152 GLY A N 1
ATOM 1143 C CA . GLY A 1 152 ? 5.161 -10.764 -13.183 1.00 63.19 152 GLY A CA 1
ATOM 1144 C C . GLY A 1 152 ? 3.680 -10.901 -12.854 1.00 63.19 152 GLY A C 1
ATOM 1145 O O . GLY A 1 152 ? 3.335 -11.406 -11.786 1.00 63.19 152 GLY A O 1
ATOM 1146 N N . ALA A 1 153 ? 2.837 -10.430 -13.764 1.00 46.00 153 ALA A N 1
ATOM 1147 C CA . ALA A 1 153 ? 1.449 -10.843 -13.912 1.00 46.00 153 ALA A CA 1
ATOM 1148 C C . ALA A 1 153 ? 1.253 -11.247 -15.375 1.00 46.00 153 ALA A C 1
ATOM 1150 O O . ALA A 1 153 ? 1.835 -10.548 -16.240 1.00 46.00 153 ALA A O 1
#

Secondary structure (DSSP, 8-state):
----SS--HHHHHHHHHHHHHHHHHHHHHHHHHH--S--STTT-HHHHHHHHHHHHHHHHHHHHHHHHHHHHHHHHHHHHHHHHHHHHHHHHHHHHHHHH-TTS-HHHHHHHHHHHHHHHHHHHHHHHH-EETTEESSSSS-S-------S--

Radius of gyration: 37.44 Å; Cα contacts (8 Å, |Δi|>4): 79; chains: 1; bounding box: 74×21×118 Å